Protein AF-A0A183FIU8-F1 (afdb_monomer_lite)

Sequence (134 aa):
MDELMSNLNELHEPTKAEFKKWWSRVFEAVSVPPGQLANCLADLIADFKESYDKASPTIKSDVRTVWPEAYNLLESAFATNFAAAARKFADGGLSMDIHLLSADAPYPPPAPKVKIASRARHYEFNGELGTNFD

Radius of gyration: 17.93 Å; chains: 1; bounding box: 37×36×53 Å

Secondary structure (DSSP, 8-state):
-HHHHHHHHTS-HHHHHHHHHHHHHHHHHHTS-HHHHHHHHHHHHHHHHHHHHHS-HHHHHHHHHH-HHHHHHHTSHHHHHHHHHHHHHHHHGGG--GGG------SSPPPPSS--------------------

Structure (mmCIF, N/CA/C/O backbone):
data_AF-A0A183FIU8-F1
#
_entry.id   AF-A0A183FIU8-F1
#
loop_
_atom_site.group_PDB
_atom_site.id
_atom_site.type_symbol
_atom_site.label_atom_id
_atom_site.label_alt_id
_atom_site.label_comp_id
_atom_site.label_asym_id
_atom_site.label_entity_id
_atom_site.label_seq_id
_atom_site.pdbx_PDB_ins_code
_atom_site.Cartn_x
_atom_site.Cartn_y
_atom_site.Cartn_z
_atom_site.occupancy
_atom_site.B_iso_or_equiv
_atom_site.auth_seq_id
_atom_site.auth_comp_id
_atom_site.auth_asym_id
_atom_site.auth_atom_id
_atom_site.pdbx_PDB_model_num
ATOM 1 N N . MET A 1 1 ? -8.901 17.950 -3.769 1.00 49.41 1 MET A N 1
ATOM 2 C CA . MET A 1 1 ? -7.967 18.246 -2.659 1.00 49.41 1 MET A CA 1
ATOM 3 C C . MET A 1 1 ? -8.706 18.312 -1.329 1.00 49.41 1 MET A C 1
ATOM 5 O O . MET A 1 1 ? -8.241 17.687 -0.388 1.00 49.41 1 MET A O 1
ATOM 9 N N . ASP A 1 2 ? -9.878 18.948 -1.266 1.00 58.00 2 ASP A N 1
ATOM 10 C CA . ASP A 1 2 ? -10.629 19.124 -0.009 1.00 58.00 2 ASP A CA 1
ATOM 11 C C . ASP A 1 2 ? -11.094 17.817 0.655 1.00 58.00 2 ASP A C 1
ATOM 13 O O . ASP A 1 2 ? -10.895 17.644 1.853 1.00 58.00 2 ASP A O 1
ATOM 17 N N . GLU A 1 3 ? -11.614 16.846 -0.105 1.00 63.38 3 GLU A N 1
ATOM 18 C CA . GLU A 1 3 ? -12.066 15.560 0.463 1.00 63.38 3 GLU A CA 1
ATOM 19 C C . GLU A 1 3 ? -10.888 14.706 0.982 1.00 63.38 3 GLU A C 1
ATOM 21 O O . GLU A 1 3 ? -10.990 14.038 2.008 1.00 63.38 3 GLU A O 1
ATOM 26 N N . LEU A 1 4 ? -9.719 14.791 0.332 1.00 63.38 4 LEU A N 1
ATOM 27 C CA . LEU A 1 4 ? -8.489 14.127 0.781 1.00 63.38 4 LEU A CA 1
ATOM 28 C C . LEU A 1 4 ? -7.977 14.738 2.095 1.00 63.38 4 LEU A C 1
ATOM 30 O O . LEU A 1 4 ? -7.613 14.012 3.015 1.00 63.38 4 LEU A O 1
ATOM 34 N N . MET A 1 5 ? -7.970 16.070 2.188 1.00 63.06 5 MET A N 1
ATOM 35 C CA . MET A 1 5 ? -7.520 16.789 3.382 1.00 63.06 5 MET A CA 1
ATOM 36 C C . MET A 1 5 ? -8.498 16.625 4.553 1.00 63.06 5 MET A C 1
ATOM 38 O O . MET A 1 5 ? -8.053 16.521 5.694 1.00 63.06 5 MET A O 1
ATOM 42 N N . SER A 1 6 ? -9.805 16.535 4.282 1.00 69.69 6 SER A N 1
ATOM 43 C CA . SER A 1 6 ? -10.825 16.211 5.290 1.00 69.69 6 SER A CA 1
ATOM 44 C C . SER A 1 6 ? -10.587 14.824 5.885 1.00 69.69 6 SER A C 1
ATOM 46 O O . SER A 1 6 ? -10.442 14.691 7.097 1.00 69.69 6 SER A O 1
ATOM 48 N N . ASN A 1 7 ? -10.427 13.814 5.027 1.00 72.69 7 ASN A N 1
ATOM 49 C CA . ASN A 1 7 ? -10.170 12.434 5.438 1.00 72.69 7 ASN A CA 1
ATOM 50 C C . ASN A 1 7 ? -8.869 12.288 6.243 1.00 72.69 7 ASN A C 1
ATOM 52 O O . ASN A 1 7 ? -8.818 11.550 7.221 1.00 72.69 7 ASN A O 1
ATOM 56 N N . LEU A 1 8 ? -7.811 13.019 5.873 1.00 74.12 8 LEU A N 1
ATOM 57 C CA . LEU A 1 8 ? -6.544 13.002 6.611 1.00 74.12 8 LEU A CA 1
ATOM 58 C C . LEU A 1 8 ? -6.683 13.546 8.039 1.00 74.12 8 LEU A C 1
ATOM 60 O O . LEU A 1 8 ? -5.966 13.083 8.926 1.00 74.12 8 LEU A O 1
ATOM 64 N N . ASN A 1 9 ? -7.582 14.504 8.279 1.00 79.06 9 ASN A N 1
ATOM 65 C CA . ASN A 1 9 ? -7.802 1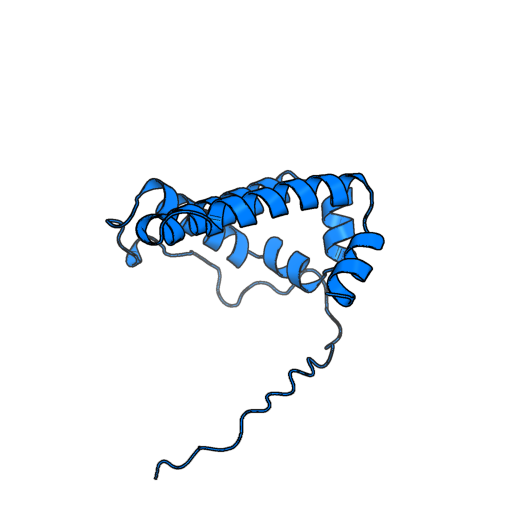5.079 9.608 1.00 79.06 9 ASN A CA 1
ATOM 66 C C . ASN A 1 9 ? -8.512 14.116 10.570 1.00 79.06 9 ASN A C 1
ATOM 68 O O . ASN A 1 9 ? -8.328 14.246 11.779 1.00 79.06 9 ASN A O 1
ATOM 72 N N . GLU A 1 10 ? -9.257 13.144 10.042 1.00 79.12 10 GLU A N 1
ATOM 73 C CA . GLU A 1 10 ? -9.977 12.118 10.811 1.00 79.12 10 GLU A CA 1
ATOM 74 C C . GLU A 1 10 ? -9.069 10.978 11.301 1.00 79.12 10 GLU A C 1
ATOM 76 O O . GLU A 1 10 ? -9.469 10.177 12.145 1.00 79.12 10 GLU A O 1
ATOM 81 N N . LEU A 1 11 ? -7.833 10.905 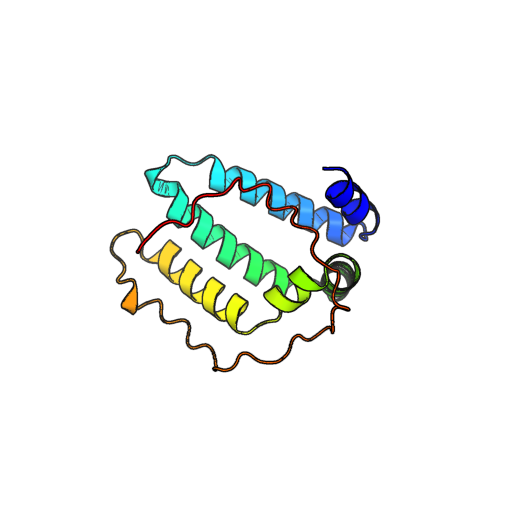10.801 1.00 83.19 11 LEU A N 1
ATOM 82 C CA . LEU A 1 11 ? -6.874 9.869 11.175 1.00 83.19 11 LEU A CA 1
ATOM 83 C C . LEU A 1 11 ? -6.198 10.155 12.517 1.00 83.19 11 LEU A C 1
ATOM 85 O O . LEU A 1 11 ? -5.909 11.304 12.867 1.00 83.19 11 LEU A O 1
ATOM 89 N N . HIS A 1 12 ? -5.803 9.090 13.211 1.00 85.56 12 HIS A N 1
ATOM 90 C CA . HIS A 1 12 ? -4.915 9.218 14.359 1.00 85.56 12 HIS A CA 1
ATOM 91 C C . HIS A 1 12 ? -3.504 9.643 13.915 1.00 85.56 12 HIS A C 1
ATOM 93 O O . HIS A 1 12 ? -3.033 9.297 12.827 1.00 85.56 12 HIS A O 1
ATOM 99 N N . GLU A 1 13 ? -2.786 10.364 14.783 1.00 85.31 13 GLU A N 1
ATOM 100 C CA . GLU A 1 13 ? -1.424 10.849 14.500 1.00 85.31 13 GLU A CA 1
ATOM 101 C C . GLU A 1 13 ? -0.434 9.761 14.035 1.00 85.31 13 GLU A C 1
ATOM 103 O O . GLU A 1 13 ? 0.305 10.011 13.080 1.00 85.31 13 GLU A O 1
ATOM 108 N N . PRO A 1 14 ? -0.426 8.535 14.601 1.00 82.38 14 PRO A N 1
ATOM 109 C CA . PRO A 1 14 ? 0.420 7.455 14.092 1.00 82.38 14 PRO A CA 1
ATOM 110 C C . PRO A 1 14 ? 0.126 7.101 12.628 1.00 82.38 14 PRO A C 1
ATOM 112 O O . PRO A 1 14 ? 1.046 6.874 11.845 1.00 82.38 14 PRO A O 1
ATOM 115 N N . THR A 1 15 ? -1.149 7.111 12.236 1.00 84.31 15 THR A N 1
ATOM 116 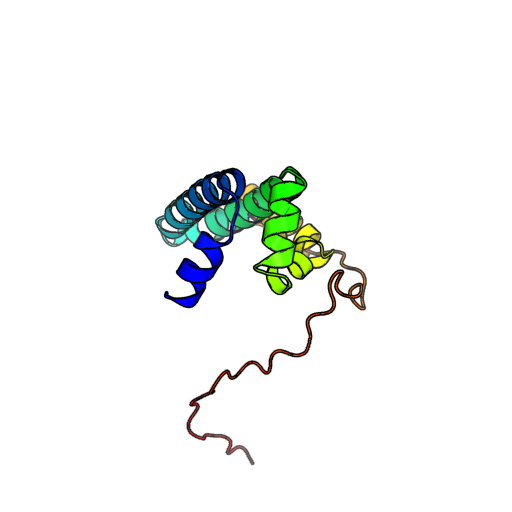C CA . THR A 1 15 ? -1.584 6.824 10.865 1.00 84.31 15 THR A CA 1
ATOM 117 C C . THR A 1 15 ? -1.173 7.950 9.920 1.00 84.31 15 THR A C 1
ATOM 119 O O . THR A 1 15 ? -0.647 7.679 8.842 1.00 84.31 15 THR A O 1
ATOM 122 N N . LYS A 1 16 ? -1.301 9.216 10.344 1.00 85.12 16 LYS A N 1
ATOM 123 C CA . LYS A 1 16 ? -0.801 10.374 9.580 1.00 85.12 16 LYS A CA 1
ATOM 124 C C . LYS A 1 16 ? 0.710 10.309 9.356 1.00 85.12 16 LYS A C 1
ATOM 126 O O . LYS A 1 16 ? 1.182 10.660 8.275 1.00 85.12 16 LYS A O 1
ATOM 131 N N . ALA A 1 17 ? 1.475 9.882 10.362 1.00 85.00 17 ALA A N 1
ATOM 132 C CA . ALA A 1 17 ? 2.927 9.764 10.261 1.00 85.00 17 ALA A CA 1
ATOM 133 C C . ALA A 1 17 ? 3.349 8.718 9.216 1.00 85.00 17 ALA A C 1
ATOM 135 O O . ALA A 1 17 ? 4.220 9.004 8.394 1.00 85.00 17 ALA A O 1
ATOM 136 N N . GLU A 1 18 ? 2.705 7.547 9.195 1.00 84.06 18 GLU A N 1
ATOM 137 C CA . GLU A 1 18 ? 2.958 6.529 8.165 1.00 84.06 18 GLU A CA 1
ATOM 138 C C . GLU A 1 18 ? 2.509 6.996 6.775 1.00 84.06 18 GLU A C 1
ATOM 140 O O . GLU A 1 18 ? 3.259 6.864 5.809 1.00 84.06 18 GLU A O 1
ATOM 145 N N . PHE A 1 19 ? 1.355 7.664 6.673 1.00 83.25 19 PHE A N 1
ATOM 146 C CA . PHE A 1 19 ? 0.879 8.205 5.398 1.00 83.25 19 PHE A CA 1
ATOM 147 C C . PHE A 1 19 ? 1.848 9.221 4.786 1.00 83.25 19 PHE A C 1
ATOM 149 O O . PHE A 1 19 ? 2.083 9.204 3.580 1.00 83.25 19 PHE A O 1
ATOM 156 N N . LYS A 1 20 ? 2.465 10.081 5.607 1.00 84.00 20 LYS A N 1
ATOM 157 C CA . LYS A 1 20 ? 3.495 11.026 5.143 1.00 84.00 20 LYS A CA 1
ATOM 158 C C . LYS A 1 20 ? 4.716 10.307 4.565 1.00 84.00 20 LYS A C 1
ATOM 160 O O . LYS A 1 20 ? 5.231 10.735 3.535 1.00 84.00 20 LYS A O 1
ATOM 165 N N . LYS A 1 21 ? 5.161 9.211 5.191 1.00 84.62 21 LYS A N 1
ATOM 166 C CA . LYS A 1 21 ? 6.275 8.397 4.674 1.00 84.62 21 LYS A CA 1
ATOM 167 C C . LYS A 1 21 ? 5.909 7.761 3.336 1.00 84.62 21 LYS A C 1
ATOM 169 O O . LYS A 1 21 ? 6.691 7.838 2.392 1.00 84.62 21 LYS A O 1
ATOM 174 N N . TRP A 1 22 ? 4.713 7.180 3.236 1.00 83.12 22 TRP A N 1
ATOM 175 C CA . TRP A 1 22 ? 4.220 6.593 1.988 1.00 83.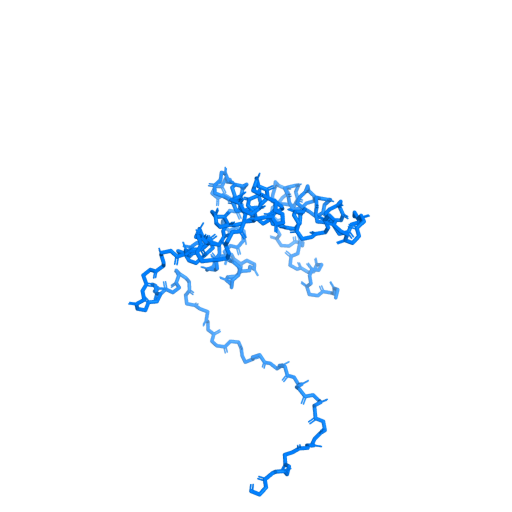12 22 TRP A CA 1
ATOM 176 C C . TRP A 1 22 ? 4.115 7.633 0.873 1.00 83.12 22 TRP A C 1
ATOM 178 O O . TRP A 1 22 ? 4.552 7.376 -0.243 1.00 83.12 22 TRP A O 1
ATOM 188 N N . TRP A 1 23 ? 3.619 8.830 1.183 1.00 84.00 23 TRP A N 1
ATOM 189 C CA . TRP A 1 23 ? 3.490 9.913 0.212 1.00 84.00 23 TRP A CA 1
ATOM 190 C C . TRP A 1 23 ? 4.845 10.413 -0.309 1.00 84.00 23 TRP A C 1
ATOM 192 O O . TRP A 1 23 ? 4.985 10.653 -1.506 1.00 84.00 23 TRP A O 1
ATOM 202 N N . SER A 1 24 ? 5.866 10.501 0.553 1.00 84.44 24 SER A N 1
ATOM 203 C CA . SER A 1 24 ? 7.240 10.809 0.118 1.00 84.44 24 SER A CA 1
ATOM 204 C C . SER A 1 24 ? 7.746 9.783 -0.896 1.00 84.44 24 SER A C 1
ATOM 206 O O . SER A 1 24 ? 8.246 10.150 -1.956 1.00 84.44 24 SER A O 1
ATOM 208 N N . ARG A 1 25 ? 7.531 8.492 -0.616 1.00 83.69 25 ARG A N 1
ATOM 209 C CA . ARG A 1 25 ? 7.958 7.397 -1.499 1.00 83.69 25 ARG A CA 1
ATOM 210 C C . ARG A 1 25 ? 7.238 7.406 -2.847 1.00 83.69 25 ARG A C 1
ATOM 212 O O . ARG A 1 25 ? 7.853 7.095 -3.862 1.00 83.69 25 ARG A O 1
ATOM 219 N N . VAL A 1 26 ? 5.965 7.810 -2.883 1.00 86.00 26 VAL A N 1
ATOM 220 C CA . VAL A 1 26 ? 5.233 8.021 -4.144 1.00 86.00 26 VAL A CA 1
ATOM 221 C C . VAL A 1 26 ? 5.921 9.094 -4.986 1.00 86.00 26 VAL A C 1
ATOM 223 O O . VAL A 1 26 ? 6.171 8.866 -6.167 1.00 86.00 26 VAL A O 1
ATOM 226 N N . PHE A 1 27 ? 6.264 10.241 -4.389 1.00 84.94 27 PHE A N 1
ATOM 227 C CA . PHE A 1 27 ? 6.955 11.316 -5.103 1.00 84.94 27 PHE A CA 1
ATOM 228 C C . PHE A 1 27 ? 8.328 10.897 -5.618 1.00 84.94 27 PHE A C 1
ATOM 230 O O . PHE A 1 27 ? 8.670 11.207 -6.758 1.00 84.94 27 PHE A O 1
ATOM 237 N N . GLU A 1 28 ? 9.095 10.173 -4.808 1.00 84.69 28 GLU A N 1
ATOM 238 C CA . GLU A 1 28 ? 10.390 9.623 -5.213 1.00 84.69 28 GLU A CA 1
ATOM 239 C C . GLU A 1 28 ? 10.236 8.703 -6.429 1.00 84.69 28 GLU A C 1
ATOM 241 O O . GLU A 1 28 ? 10.931 8.890 -7.426 1.00 84.69 28 GLU A O 1
ATOM 246 N N . ALA A 1 29 ? 9.265 7.784 -6.397 1.00 82.81 29 ALA A N 1
ATOM 247 C CA . ALA A 1 29 ? 9.032 6.831 -7.476 1.00 82.81 29 ALA A CA 1
ATOM 248 C C . ALA A 1 29 ? 8.583 7.487 -8.792 1.00 82.81 29 ALA A C 1
ATOM 250 O O . ALA A 1 29 ? 8.974 7.018 -9.856 1.00 82.81 29 ALA A O 1
ATOM 251 N N . VAL A 1 30 ? 7.788 8.565 -8.751 1.00 84.06 30 VAL A N 1
ATOM 252 C CA . VAL A 1 30 ? 7.332 9.260 -9.976 1.00 84.06 30 VAL A CA 1
ATOM 253 C C . VAL A 1 30 ? 8.342 10.268 -10.523 1.00 84.06 30 VAL A C 1
ATOM 255 O O . VAL A 1 30 ? 8.213 10.694 -11.667 1.00 84.06 30 VAL A O 1
ATOM 258 N N . SER A 1 31 ? 9.340 10.655 -9.724 1.00 85.88 31 SER A N 1
ATOM 259 C CA . SER A 1 31 ? 10.360 11.641 -10.113 1.00 85.88 31 SER A CA 1
ATOM 260 C C . SER A 1 31 ? 11.561 11.023 -10.838 1.00 85.88 31 SER A C 1
ATOM 262 O O . SER A 1 31 ? 12.460 11.747 -11.269 1.00 85.88 31 SER A O 1
ATOM 264 N N . VAL A 1 32 ? 11.610 9.695 -10.966 1.00 81.31 32 VAL A N 1
ATOM 265 C CA . VAL A 1 32 ? 12.693 8.989 -11.664 1.00 81.31 32 VAL A CA 1
ATOM 266 C C . VAL A 1 32 ? 12.607 9.178 -13.187 1.00 81.31 32 VAL A C 1
ATOM 268 O O . VAL A 1 32 ? 11.546 9.508 -13.723 1.00 81.31 32 VAL A O 1
ATOM 271 N N . PRO A 1 33 ? 13.701 8.934 -13.933 1.00 84.69 33 PRO A N 1
ATOM 272 C CA . PRO A 1 33 ? 13.664 8.971 -15.391 1.00 84.69 33 PRO A CA 1
ATOM 273 C C . PRO A 1 33 ? 12.616 8.002 -15.975 1.00 84.69 33 PRO A C 1
ATOM 275 O O . PRO A 1 33 ? 12.440 6.906 -15.437 1.00 84.69 33 PRO A O 1
ATOM 278 N N . PRO A 1 34 ? 11.989 8.316 -17.128 1.00 80.38 34 PRO A N 1
ATOM 279 C CA . PRO A 1 34 ? 10.906 7.505 -17.698 1.00 80.38 34 PRO A CA 1
ATOM 280 C C . PRO A 1 34 ? 11.236 6.016 -17.880 1.00 80.38 34 PRO A C 1
ATOM 282 O O . PRO A 1 34 ? 10.374 5.166 -17.680 1.00 80.38 34 PRO A O 1
ATOM 285 N N . GLY A 1 35 ? 12.490 5.684 -18.207 1.00 74.88 35 GLY A N 1
ATOM 286 C CA . GLY A 1 35 ? 12.936 4.294 -18.370 1.00 74.88 35 GLY A CA 1
ATOM 287 C C . GLY A 1 35 ? 13.004 3.482 -17.070 1.00 74.88 35 GLY A C 1
ATOM 288 O O . GLY A 1 35 ? 13.086 2.261 -17.128 1.00 74.88 35 GLY A O 1
ATOM 289 N N . GLN A 1 36 ? 12.969 4.139 -15.908 1.00 77.56 36 GLN A N 1
ATOM 290 C CA . GLN A 1 36 ? 12.993 3.507 -14.582 1.00 77.56 36 GLN A CA 1
ATOM 291 C C . GLN A 1 36 ? 11.632 3.574 -13.878 1.00 77.56 36 GLN A C 1
ATOM 293 O O . GLN A 1 36 ? 11.400 2.836 -12.923 1.00 77.56 36 GLN A O 1
ATOM 298 N N . LEU A 1 37 ? 10.717 4.413 -14.377 1.00 80.88 37 LEU A N 1
ATOM 299 C CA . LEU A 1 37 ? 9.423 4.692 -13.757 1.00 80.88 37 LEU A CA 1
ATOM 300 C C . LEU A 1 37 ? 8.615 3.421 -13.481 1.00 80.88 37 LEU A C 1
ATOM 302 O O . LEU A 1 37 ? 8.107 3.246 -12.380 1.00 80.88 37 LEU A O 1
ATOM 306 N N . ALA A 1 38 ? 8.530 2.508 -14.452 1.00 78.56 38 ALA A N 1
ATOM 307 C CA . ALA A 1 38 ? 7.762 1.274 -14.294 1.00 78.56 38 ALA A CA 1
ATOM 308 C C . ALA A 1 38 ? 8.297 0.389 -13.153 1.00 78.56 38 ALA A C 1
ATOM 310 O O . ALA A 1 38 ? 7.512 -0.098 -12.342 1.00 78.56 38 ALA A O 1
ATOM 311 N N . ASN A 1 39 ? 9.621 0.225 -13.052 1.00 81.38 39 ASN A N 1
ATOM 312 C CA . ASN A 1 39 ? 10.239 -0.577 -11.993 1.00 81.38 39 ASN A CA 1
ATOM 313 C C . ASN A 1 39 ? 10.071 0.091 -10.625 1.00 81.38 39 ASN A C 1
ATOM 315 O O . ASN A 1 39 ? 9.703 -0.579 -9.667 1.00 81.38 39 ASN A O 1
ATOM 319 N N . CYS A 1 40 ? 10.271 1.410 -10.538 1.00 82.56 40 CYS A N 1
ATOM 320 C CA . CYS A 1 40 ? 10.095 2.150 -9.287 1.00 82.56 40 CYS A CA 1
ATOM 321 C C . CYS A 1 40 ? 8.639 2.146 -8.804 1.00 82.56 40 CYS A C 1
ATOM 323 O O . CYS A 1 40 ? 8.393 2.039 -7.606 1.00 82.56 40 CYS A O 1
ATOM 325 N N . LEU A 1 41 ? 7.663 2.216 -9.716 1.00 84.19 41 LEU A N 1
ATOM 326 C CA . LEU A 1 41 ? 6.248 2.086 -9.366 1.00 84.19 41 LEU A CA 1
ATOM 327 C C . LEU A 1 41 ? 5.895 0.667 -8.910 1.00 84.19 41 LEU A C 1
ATOM 329 O O . LEU A 1 41 ? 5.134 0.510 -7.957 1.00 84.19 41 LEU A O 1
ATOM 333 N N . ALA A 1 42 ? 6.440 -0.363 -9.559 1.00 83.88 42 ALA A N 1
ATOM 334 C CA . ALA A 1 42 ? 6.225 -1.745 -9.145 1.00 83.88 42 ALA A CA 1
ATOM 335 C C . ALA A 1 42 ? 6.817 -2.016 -7.751 1.00 83.88 42 ALA A C 1
ATOM 337 O O . ALA A 1 42 ? 6.146 -2.589 -6.891 1.00 83.88 42 ALA A O 1
ATOM 338 N N . ASP A 1 43 ? 8.029 -1.524 -7.497 1.00 85.94 43 ASP A N 1
ATOM 339 C CA . ASP A 1 43 ? 8.678 -1.628 -6.191 1.00 85.94 43 ASP A CA 1
ATOM 340 C C . ASP A 1 43 ? 7.875 -0.897 -5.105 1.00 85.94 43 ASP A C 1
ATOM 342 O O . ASP A 1 43 ? 7.578 -1.456 -4.049 1.00 85.94 43 ASP A O 1
ATOM 346 N N . LEU A 1 44 ? 7.395 0.313 -5.416 1.00 88.56 44 LEU A N 1
ATOM 347 C CA . LEU A 1 44 ? 6.519 1.089 -4.540 1.00 88.56 44 LEU A CA 1
ATOM 348 C C . LEU A 1 44 ? 5.229 0.335 -4.181 1.00 88.56 44 LEU A C 1
ATOM 350 O O . LEU A 1 44 ? 4.819 0.351 -3.021 1.00 88.56 44 LEU A O 1
ATOM 354 N N . ILE A 1 45 ? 4.575 -0.311 -5.151 1.00 87.25 45 ILE A N 1
ATOM 355 C CA . ILE A 1 45 ? 3.343 -1.084 -4.923 1.00 87.25 45 ILE A CA 1
ATOM 356 C C . ILE A 1 45 ? 3.605 -2.248 -3.961 1.00 87.25 45 ILE A C 1
ATOM 358 O O . ILE A 1 45 ? 2.815 -2.476 -3.039 1.00 87.25 45 ILE A O 1
ATOM 362 N N . ALA A 1 46 ? 4.708 -2.973 -4.160 1.00 87.38 46 ALA A N 1
ATOM 363 C CA . ALA A 1 46 ? 5.094 -4.079 -3.292 1.00 87.38 46 ALA A CA 1
ATOM 364 C C . ALA A 1 46 ? 5.395 -3.596 -1.864 1.00 87.38 46 ALA A C 1
ATOM 366 O O . ALA A 1 46 ? 4.839 -4.124 -0.897 1.00 87.38 46 ALA A O 1
ATOM 367 N N . ASP A 1 47 ? 6.195 -2.536 -1.741 1.00 89.06 47 ASP A N 1
ATOM 368 C CA . ASP A 1 47 ? 6.547 -1.903 -0.470 1.00 89.06 47 ASP A CA 1
ATOM 369 C C . ASP A 1 47 ? 5.320 -1.370 0.278 1.00 89.06 47 ASP A C 1
ATOM 371 O O . ASP A 1 47 ? 5.221 -1.501 1.501 1.00 89.06 47 ASP A O 1
ATOM 375 N N . PHE A 1 48 ? 4.367 -0.776 -0.442 1.00 89.31 48 PHE A N 1
ATOM 376 C CA . PHE A 1 48 ? 3.141 -0.251 0.148 1.00 89.31 48 PHE A CA 1
ATOM 377 C C . PHE A 1 48 ? 2.300 -1.368 0.764 1.00 89.31 48 PHE A C 1
ATOM 379 O O . PHE A 1 48 ? 1.863 -1.257 1.912 1.00 89.31 48 PHE A O 1
ATOM 386 N N . LYS A 1 49 ? 2.107 -2.473 0.033 1.00 90.88 49 LYS A N 1
ATOM 387 C CA . LYS A 1 49 ? 1.360 -3.628 0.542 1.00 90.88 49 LYS A CA 1
ATOM 388 C C . LYS A 1 49 ? 2.048 -4.255 1.750 1.00 90.88 49 LYS A C 1
ATOM 390 O O . LYS A 1 49 ? 1.386 -4.534 2.746 1.00 90.88 49 LYS A O 1
ATOM 395 N N . GLU A 1 50 ? 3.364 -4.432 1.691 1.00 91.38 50 GLU A N 1
ATOM 396 C CA . GLU A 1 50 ? 4.146 -4.978 2.800 1.00 91.38 50 GLU A CA 1
ATOM 397 C C . GLU A 1 50 ? 4.073 -4.082 4.046 1.00 91.38 50 GLU A C 1
ATOM 399 O O . GLU A 1 50 ? 3.897 -4.567 5.168 1.00 91.38 50 GLU A O 1
ATOM 404 N N . SER A 1 51 ? 4.163 -2.764 3.856 1.00 90.00 51 SER A N 1
ATOM 405 C CA . SER A 1 51 ? 4.038 -1.792 4.939 1.00 90.00 51 SER A CA 1
ATOM 406 C C . SER A 1 51 ? 2.638 -1.808 5.552 1.00 90.00 51 SER A C 1
ATOM 408 O O . SER A 1 51 ? 2.516 -1.820 6.777 1.00 90.00 51 SER A O 1
ATOM 410 N N . TYR A 1 52 ? 1.590 -1.891 4.727 1.00 91.00 52 TYR A N 1
ATOM 411 C CA . TYR A 1 52 ? 0.218 -2.057 5.200 1.00 91.00 52 TYR A CA 1
ATOM 412 C C . TYR A 1 52 ? 0.035 -3.359 5.990 1.00 91.00 52 TYR A C 1
ATOM 414 O O . TYR A 1 52 ? -0.578 -3.355 7.058 1.00 91.00 52 TYR A O 1
ATOM 422 N N . ASP A 1 53 ? 0.593 -4.475 5.520 1.00 92.31 53 ASP A N 1
ATOM 423 C CA . ASP A 1 53 ? 0.449 -5.770 6.189 1.00 92.31 53 ASP A CA 1
ATOM 424 C C . ASP A 1 53 ? 1.061 -5.772 7.590 1.00 92.31 53 ASP A C 1
ATOM 426 O O . ASP A 1 53 ? 0.443 -6.313 8.514 1.00 92.31 53 ASP A O 1
ATOM 430 N N . LYS A 1 54 ? 2.207 -5.097 7.751 1.00 92.06 54 LYS A N 1
ATOM 431 C CA . LYS A 1 54 ? 2.917 -4.899 9.026 1.00 92.06 54 LYS A CA 1
ATOM 432 C C . LYS A 1 54 ? 2.351 -3.759 9.882 1.00 92.06 54 LYS A C 1
ATOM 434 O O . LYS A 1 54 ? 2.780 -3.599 11.025 1.00 92.06 54 LYS A O 1
ATOM 439 N N . ALA A 1 55 ? 1.424 -2.959 9.354 1.00 90.00 55 ALA A N 1
ATOM 440 C CA . ALA A 1 55 ? 0.864 -1.822 10.071 1.00 90.00 55 ALA A CA 1
ATOM 441 C C . ALA A 1 55 ? 0.070 -2.265 11.309 1.00 90.00 55 ALA A C 1
ATOM 443 O O . ALA A 1 55 ? -0.513 -3.353 11.360 1.00 90.00 55 ALA A O 1
ATOM 444 N N . SER A 1 56 ? 0.022 -1.389 12.314 1.00 91.50 56 SER A N 1
ATOM 445 C CA . SER A 1 56 ? -0.699 -1.663 13.555 1.00 91.50 56 SER A CA 1
ATOM 446 C C . SER A 1 56 ? -2.213 -1.806 13.317 1.00 91.50 56 SER A C 1
ATOM 448 O O . SER A 1 56 ? -2.756 -1.237 12.362 1.00 91.50 56 SER A O 1
ATOM 450 N N . PRO A 1 57 ? -2.941 -2.505 14.210 1.00 90.44 57 PRO A N 1
ATOM 451 C CA . PRO A 1 57 ? -4.399 -2.587 14.135 1.00 90.44 57 PRO A CA 1
ATOM 452 C C . PRO A 1 57 ? -5.086 -1.215 14.111 1.00 90.44 57 PRO A C 1
ATOM 454 O O . PRO A 1 57 ? -6.100 -1.062 13.437 1.00 90.44 57 PRO A O 1
ATOM 457 N N . THR A 1 58 ? -4.516 -0.212 14.789 1.00 89.06 58 THR A N 1
ATOM 458 C CA . THR A 1 58 ? -5.003 1.176 14.771 1.00 89.06 58 THR A CA 1
ATOM 459 C C . THR A 1 58 ? -4.978 1.758 13.362 1.00 89.06 58 THR A C 1
ATOM 461 O O . THR A 1 58 ? -5.994 2.260 12.898 1.00 89.06 58 THR A O 1
ATOM 464 N N . ILE A 1 59 ? -3.863 1.609 12.639 1.00 88.62 59 ILE A N 1
ATOM 465 C CA . ILE A 1 59 ? -3.736 2.099 11.260 1.00 88.62 59 ILE A CA 1
ATOM 466 C C . ILE A 1 59 ? -4.732 1.378 10.348 1.00 88.62 59 ILE A C 1
ATOM 468 O O . ILE A 1 59 ? -5.430 2.013 9.562 1.00 88.62 59 ILE A O 1
ATOM 472 N N . LYS A 1 60 ? -4.858 0.050 10.476 1.00 91.25 60 LYS A N 1
ATOM 473 C CA . LYS A 1 60 ? -5.832 -0.717 9.683 1.00 91.25 60 LYS A CA 1
ATOM 474 C C . LYS A 1 60 ? -7.275 -0.306 9.988 1.00 91.25 60 LYS A C 1
ATOM 476 O O . LYS A 1 60 ? -8.090 -0.261 9.071 1.00 91.25 60 LYS A O 1
ATOM 481 N N . SER A 1 61 ? -7.585 0.011 11.246 1.00 89.12 61 SER A N 1
ATOM 482 C CA . SER A 1 61 ? -8.898 0.511 11.671 1.00 89.12 61 SER A CA 1
ATOM 483 C C . SER A 1 61 ? -9.200 1.898 11.105 1.00 89.12 61 SER A C 1
ATOM 485 O O . SER A 1 61 ? -10.310 2.132 10.627 1.00 89.12 61 SER A O 1
ATOM 487 N N . ASP A 1 62 ? -8.216 2.796 11.109 1.00 87.62 62 ASP A N 1
ATOM 488 C CA . ASP A 1 62 ? -8.344 4.128 10.518 1.00 87.62 62 ASP A CA 1
ATOM 489 C C . ASP A 1 62 ? -8.601 4.028 9.013 1.00 87.62 62 ASP A C 1
ATOM 491 O O . ASP A 1 62 ? -9.580 4.578 8.513 1.00 87.62 62 ASP A O 1
ATOM 495 N N . VAL A 1 63 ? -7.796 3.230 8.300 1.00 86.56 63 VAL A N 1
ATOM 496 C CA . VAL A 1 63 ? -7.985 2.983 6.862 1.00 86.56 63 VAL A CA 1
ATOM 497 C C . VAL A 1 63 ? -9.357 2.365 6.592 1.00 86.56 63 VAL A C 1
ATOM 499 O O . VAL A 1 63 ? -10.033 2.774 5.657 1.00 86.56 63 VAL A O 1
ATOM 502 N N . ARG A 1 64 ? -9.813 1.423 7.425 1.00 88.50 64 ARG A N 1
ATOM 503 C CA . ARG A 1 64 ? -11.147 0.817 7.305 1.00 88.50 64 ARG A CA 1
ATOM 504 C C . ARG A 1 64 ? -12.280 1.830 7.444 1.00 88.50 64 ARG A C 1
ATOM 506 O O . ARG A 1 64 ? -13.296 1.683 6.770 1.00 88.50 64 ARG A O 1
ATOM 513 N N . THR A 1 65 ? -12.128 2.784 8.354 1.00 85.25 65 THR A N 1
ATOM 514 C CA . THR A 1 65 ? -13.184 3.735 8.716 1.00 85.25 65 THR A CA 1
ATOM 515 C C . THR A 1 65 ? -13.260 4.873 7.709 1.00 85.25 65 THR A C 1
ATOM 517 O O . THR A 1 65 ? -14.340 5.178 7.214 1.00 85.25 65 THR A O 1
ATOM 520 N N . VAL A 1 66 ? -12.108 5.452 7.372 1.00 86.38 66 VAL A N 1
ATOM 521 C CA . VAL A 1 66 ? -12.012 6.627 6.500 1.00 86.38 66 VAL A CA 1
ATOM 522 C C . VAL A 1 66 ? -12.034 6.232 5.017 1.00 86.38 66 VAL A C 1
ATOM 524 O O . VAL A 1 66 ? -12.619 6.934 4.195 1.00 86.38 66 VAL A O 1
ATOM 527 N N . TRP A 1 67 ? -11.451 5.080 4.660 1.00 85.81 67 TRP A N 1
ATOM 528 C CA . TRP A 1 67 ? -11.339 4.600 3.274 1.00 85.81 67 TRP A CA 1
ATOM 529 C C . TRP A 1 67 ? -11.707 3.115 3.128 1.00 85.81 67 TRP A C 1
ATOM 531 O O . TRP A 1 67 ? -10.847 2.274 2.832 1.00 85.81 67 TRP A O 1
ATOM 541 N N . PRO A 1 68 ? -12.988 2.753 3.299 1.00 84.06 68 PRO A N 1
ATOM 542 C CA . PRO A 1 68 ? -13.421 1.358 3.264 1.00 84.06 68 PRO A CA 1
ATOM 543 C C . PRO A 1 68 ? -13.155 0.673 1.910 1.00 84.06 68 PRO A C 1
ATOM 545 O O . PRO A 1 68 ? -12.890 -0.531 1.878 1.00 84.06 68 PRO A O 1
ATOM 548 N N . GLU A 1 69 ? -13.165 1.409 0.793 1.00 82.12 69 GLU A N 1
ATOM 549 C CA . GLU A 1 69 ? -12.775 0.912 -0.533 1.00 82.12 69 GLU A CA 1
ATOM 550 C C . GLU A 1 69 ? -11.303 0.488 -0.559 1.00 82.12 69 GLU A C 1
ATOM 552 O O . GLU A 1 69 ? -10.984 -0.622 -0.990 1.00 82.12 69 GLU A O 1
ATOM 557 N N . ALA A 1 70 ? -10.413 1.355 -0.064 1.00 84.81 70 ALA A N 1
ATOM 558 C CA . ALA A 1 70 ? -8.980 1.085 -0.009 1.00 84.81 70 ALA A CA 1
ATOM 559 C C . ALA A 1 70 ? -8.683 -0.073 0.947 1.00 84.81 70 ALA A C 1
ATOM 561 O O . ALA A 1 70 ? -7.908 -0.964 0.610 1.00 84.81 70 ALA A O 1
ATOM 562 N N . TYR A 1 71 ? -9.356 -0.115 2.099 1.00 88.00 71 TYR A N 1
ATOM 563 C CA . TYR A 1 71 ? -9.267 -1.229 3.037 1.00 88.00 71 TYR A CA 1
ATOM 564 C C . TYR A 1 71 ? -9.652 -2.562 2.385 1.00 88.00 71 TYR A C 1
ATOM 566 O O . TYR A 1 71 ? -8.903 -3.532 2.463 1.00 88.00 71 TYR A O 1
ATOM 574 N N . ASN A 1 72 ? -10.795 -2.612 1.696 1.00 86.12 72 ASN A N 1
ATOM 575 C CA . ASN A 1 72 ? -11.246 -3.822 1.009 1.00 86.12 72 ASN A CA 1
ATOM 576 C C . ASN A 1 72 ? -10.270 -4.272 -0.079 1.00 86.12 72 ASN A C 1
ATOM 578 O O . ASN A 1 72 ? -10.034 -5.471 -0.220 1.00 86.12 72 ASN A O 1
ATOM 582 N N . LEU A 1 73 ? -9.708 -3.325 -0.833 1.00 84.88 73 LEU A N 1
ATOM 583 C CA . LEU A 1 73 ? -8.701 -3.622 -1.841 1.00 84.88 73 LEU A CA 1
ATOM 584 C C . LEU A 1 73 ? -7.437 -4.196 -1.193 1.00 84.88 73 LEU A C 1
ATOM 586 O O . LEU A 1 73 ? -6.996 -5.269 -1.594 1.00 84.88 73 LEU A O 1
ATOM 590 N N . LEU A 1 74 ? -6.887 -3.533 -0.174 1.00 88.19 74 LEU A N 1
ATOM 591 C CA . LEU A 1 74 ? -5.644 -3.937 0.493 1.00 88.19 74 LEU A CA 1
ATOM 592 C C . LEU A 1 74 ? -5.760 -5.278 1.223 1.00 88.19 74 LEU A C 1
ATOM 594 O O . LEU A 1 74 ? -4.790 -6.025 1.301 1.00 88.19 74 LEU A O 1
ATOM 598 N N . GLU A 1 75 ? -6.949 -5.618 1.706 1.00 89.81 75 GLU A N 1
ATOM 599 C CA . GLU A 1 75 ? -7.236 -6.896 2.359 1.00 89.81 75 GLU A CA 1
ATOM 600 C C . GLU A 1 75 ? -7.636 -8.016 1.377 1.00 89.81 75 GLU A C 1
ATOM 602 O O . GLU A 1 75 ? -7.928 -9.139 1.802 1.00 89.81 75 GLU A O 1
ATOM 607 N N . SER A 1 76 ? -7.685 -7.731 0.072 1.00 82.69 76 SER A N 1
ATOM 608 C CA . SER A 1 76 ? -8.069 -8.700 -0.958 1.00 82.69 76 SER A CA 1
ATOM 609 C C . SER A 1 76 ? -6.898 -9.573 -1.421 1.00 82.69 76 SER A C 1
ATOM 611 O O . SER A 1 76 ? -5.737 -9.161 -1.420 1.00 82.69 76 SER A O 1
ATOM 613 N N . ALA A 1 77 ? -7.220 -10.771 -1.923 1.00 80.19 77 ALA A N 1
ATOM 614 C CA . ALA A 1 77 ? -6.245 -11.636 -2.593 1.00 80.19 77 ALA A CA 1
ATOM 615 C C . ALA A 1 77 ? -5.637 -10.969 -3.841 1.00 80.19 77 ALA A C 1
ATOM 617 O O . ALA A 1 77 ? -4.476 -11.210 -4.160 1.00 80.19 77 ALA A O 1
ATOM 618 N N . PHE A 1 78 ? -6.394 -10.088 -4.508 1.00 82.31 78 PHE A N 1
ATOM 619 C CA . PHE A 1 78 ? -5.889 -9.309 -5.634 1.00 82.31 78 PHE A CA 1
ATOM 620 C C . PHE A 1 78 ? -4.700 -8.439 -5.220 1.00 82.31 78 PHE A C 1
ATOM 622 O O . PHE A 1 78 ? -3.657 -8.531 -5.853 1.00 82.31 78 PHE A O 1
ATOM 629 N N . ALA A 1 79 ? -4.811 -7.649 -4.146 1.00 84.62 79 ALA A N 1
ATOM 630 C CA . ALA A 1 79 ? -3.710 -6.783 -3.716 1.00 84.62 79 ALA A CA 1
ATOM 631 C C . ALA A 1 79 ? -2.472 -7.582 -3.288 1.00 84.62 79 ALA A C 1
ATOM 633 O O . ALA A 1 79 ? -1.353 -7.179 -3.593 1.00 84.62 79 ALA A O 1
ATOM 634 N N . THR A 1 80 ? -2.661 -8.728 -2.631 1.00 84.69 80 THR A N 1
ATOM 635 C CA . THR A 1 80 ? -1.560 -9.640 -2.284 1.00 84.69 80 THR A CA 1
ATOM 636 C C . THR A 1 80 ? -0.843 -10.155 -3.530 1.00 84.69 80 THR A C 1
ATOM 638 O O . THR A 1 80 ? 0.379 -10.059 -3.628 1.00 84.69 80 THR A O 1
ATOM 641 N N . ASN A 1 81 ? -1.591 -10.655 -4.513 1.00 81.50 81 ASN A N 1
ATOM 642 C CA . ASN A 1 81 ? -0.996 -11.210 -5.723 1.00 81.50 81 ASN A CA 1
ATOM 643 C C . ASN A 1 81 ? -0.391 -10.130 -6.620 1.00 81.50 81 ASN A C 1
ATOM 645 O O . ASN A 1 81 ? 0.667 -10.339 -7.209 1.00 81.50 81 ASN A O 1
ATOM 649 N N . PHE A 1 82 ? -1.032 -8.965 -6.692 1.00 82.75 82 PHE A N 1
ATOM 650 C CA . PHE A 1 82 ? -0.528 -7.818 -7.430 1.00 82.75 82 PHE A CA 1
ATOM 651 C C . PHE A 1 82 ? 0.785 -7.309 -6.831 1.00 82.75 82 PHE A C 1
ATOM 653 O O . PHE A 1 82 ? 1.733 -7.088 -7.574 1.00 82.75 82 PHE A O 1
ATOM 660 N N . ALA A 1 83 ? 0.896 -7.217 -5.502 1.00 87.38 83 ALA A N 1
ATOM 661 C CA . ALA A 1 83 ? 2.150 -6.863 -4.837 1.00 87.38 83 A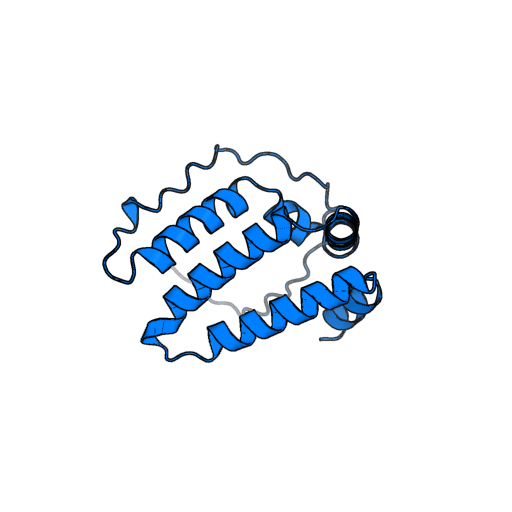LA A CA 1
ATOM 662 C C . ALA A 1 83 ? 3.257 -7.904 -5.070 1.00 87.38 83 ALA A C 1
ATOM 664 O O . ALA A 1 83 ? 4.403 -7.537 -5.323 1.00 87.38 83 ALA A O 1
ATOM 665 N N . ALA A 1 84 ? 2.926 -9.199 -5.047 1.00 84.50 84 ALA A N 1
ATOM 666 C CA . ALA A 1 84 ? 3.887 -10.260 -5.348 1.00 84.50 84 ALA A CA 1
ATOM 667 C C . ALA A 1 84 ? 4.383 -10.196 -6.805 1.00 84.50 84 ALA A C 1
ATOM 669 O O . ALA A 1 84 ? 5.577 -10.339 -7.062 1.00 84.50 84 ALA A O 1
ATOM 670 N N . ALA A 1 85 ? 3.480 -9.948 -7.757 1.00 80.25 85 ALA A N 1
ATOM 671 C CA . ALA A 1 85 ? 3.821 -9.727 -9.159 1.00 80.25 85 ALA A CA 1
ATOM 672 C C . ALA A 1 85 ? 4.675 -8.460 -9.341 1.00 80.25 85 ALA A C 1
ATOM 674 O O . ALA A 1 85 ? 5.675 -8.488 -10.054 1.00 80.25 85 ALA A O 1
ATOM 675 N N . ALA A 1 86 ? 4.326 -7.376 -8.648 1.00 84.50 86 ALA A N 1
ATOM 676 C CA . ALA A 1 86 ? 5.058 -6.118 -8.692 1.00 84.50 86 ALA A CA 1
ATOM 677 C C . ALA A 1 86 ? 6.488 -6.265 -8.146 1.00 84.50 86 ALA A C 1
ATOM 679 O O . ALA A 1 86 ? 7.424 -5.790 -8.785 1.00 84.50 86 ALA A O 1
ATOM 680 N N . ARG A 1 87 ? 6.688 -7.009 -7.045 1.00 86.00 87 ARG A N 1
ATOM 681 C CA . ARG A 1 87 ? 8.036 -7.304 -6.529 1.00 86.00 87 ARG A CA 1
ATOM 682 C C . ARG A 1 87 ? 8.863 -8.093 -7.538 1.00 86.00 87 ARG A C 1
ATOM 684 O O . ARG A 1 87 ? 9.981 -7.699 -7.841 1.00 86.00 87 ARG A O 1
ATOM 691 N N . LYS A 1 88 ? 8.291 -9.154 -8.124 1.00 80.69 88 LYS A N 1
ATOM 692 C CA . LYS A 1 88 ? 8.965 -9.913 -9.191 1.00 80.69 88 LYS A CA 1
ATOM 693 C C . LYS A 1 88 ? 9.382 -8.990 -10.337 1.00 80.69 88 LYS A C 1
ATOM 695 O O . LYS A 1 88 ? 10.491 -9.114 -10.836 1.00 80.69 88 LYS A O 1
ATOM 700 N N . PHE A 1 89 ? 8.512 -8.061 -10.741 1.00 80.25 89 PHE A N 1
ATOM 701 C CA . PHE A 1 89 ? 8.797 -7.117 -11.823 1.00 80.25 89 PHE A CA 1
ATOM 702 C C . PHE A 1 89 ? 9.916 -6.138 -11.476 1.00 80.25 89 PHE A C 1
ATOM 704 O O . PHE A 1 89 ? 10.809 -5.927 -12.294 1.00 80.25 89 PHE A O 1
ATOM 711 N N . ALA A 1 90 ? 9.908 -5.599 -10.258 1.00 82.31 90 ALA A N 1
ATOM 712 C CA . ALA A 1 90 ? 10.985 -4.753 -9.762 1.00 82.31 90 ALA A CA 1
ATOM 713 C C . ALA A 1 90 ? 12.338 -5.491 -9.751 1.00 82.31 90 ALA A C 1
ATOM 715 O O . ALA A 1 90 ? 13.332 -4.937 -10.220 1.00 82.31 90 ALA A O 1
ATOM 716 N N . ASP A 1 91 ? 12.356 -6.752 -9.303 1.00 78.81 91 ASP A N 1
ATOM 717 C CA . ASP A 1 91 ? 13.571 -7.572 -9.200 1.00 78.81 91 ASP A CA 1
ATOM 718 C C . ASP A 1 91 ? 14.077 -8.082 -10.566 1.00 78.81 91 ASP A C 1
ATOM 720 O O . ASP A 1 91 ? 15.283 -8.201 -10.786 1.00 78.81 91 ASP A O 1
ATOM 724 N N . GLY A 1 92 ? 13.165 -8.412 -11.487 1.00 70.00 92 GLY A N 1
ATOM 725 C CA . GLY A 1 92 ? 13.476 -9.016 -12.789 1.00 70.00 92 GLY A CA 1
ATOM 726 C C . GLY A 1 92 ? 13.729 -8.024 -13.930 1.00 70.00 92 GLY A C 1
ATOM 727 O O . GLY A 1 92 ? 14.315 -8.400 -14.948 1.00 70.00 92 GLY A O 1
ATOM 728 N N . GLY A 1 93 ? 13.308 -6.765 -13.781 1.00 63.06 93 GLY A N 1
ATOM 729 C CA . GLY A 1 93 ? 13.483 -5.712 -14.783 1.00 63.06 93 GLY A CA 1
ATOM 730 C C . GLY A 1 93 ? 12.742 -5.953 -16.113 1.00 63.06 93 GLY A C 1
ATOM 731 O O . GLY A 1 93 ? 11.861 -6.803 -16.230 1.00 63.06 93 GLY A O 1
ATOM 732 N N . LEU A 1 94 ? 13.114 -5.192 -17.154 1.00 56.41 94 LEU A N 1
ATOM 733 C CA . LEU A 1 94 ? 12.442 -5.157 -18.471 1.00 56.41 94 LEU A CA 1
ATOM 734 C C . LEU A 1 94 ? 12.482 -6.480 -19.266 1.00 56.41 94 LEU A C 1
ATOM 736 O O . LEU A 1 94 ? 11.824 -6.585 -20.297 1.00 56.41 94 LEU A O 1
ATOM 740 N N . SER A 1 95 ? 13.263 -7.473 -18.833 1.00 56.47 95 SER A N 1
ATOM 741 C CA . SER A 1 95 ? 13.409 -8.769 -19.512 1.00 56.47 95 SER A CA 1
ATOM 742 C C . SER A 1 95 ? 12.448 -9.847 -19.011 1.00 56.47 95 SER A C 1
ATOM 744 O O . SER A 1 95 ? 12.547 -10.997 -19.436 1.00 56.47 95 SER A O 1
ATOM 746 N N . MET A 1 96 ? 11.562 -9.517 -18.072 1.00 57.28 96 MET A N 1
ATOM 747 C CA . MET A 1 96 ? 10.717 -10.514 -17.435 1.00 57.28 96 MET A CA 1
ATOM 748 C C . MET A 1 96 ? 9.457 -10.805 -18.256 1.00 57.28 96 MET A C 1
ATOM 750 O O . MET A 1 96 ? 8.736 -9.895 -18.663 1.00 57.28 96 MET A O 1
ATOM 754 N N . ASP A 1 97 ? 9.186 -12.090 -18.487 1.00 52.28 97 ASP A N 1
ATOM 755 C CA . ASP A 1 97 ? 7.999 -12.534 -19.214 1.00 52.28 97 ASP A CA 1
ATOM 756 C C . ASP A 1 97 ? 6.728 -12.182 -18.424 1.00 52.28 97 ASP A C 1
ATOM 758 O O . ASP A 1 97 ? 6.544 -12.602 -17.279 1.00 52.28 97 ASP A O 1
ATOM 762 N N . ILE A 1 98 ? 5.826 -11.425 -19.049 1.00 52.03 98 ILE A N 1
ATOM 763 C CA . ILE A 1 98 ? 4.543 -11.019 -18.463 1.00 52.03 98 ILE A CA 1
ATOM 764 C C . ILE A 1 98 ? 3.680 -12.252 -18.132 1.00 52.03 98 ILE A C 1
ATOM 766 O O . ILE A 1 98 ? 2.837 -12.192 -17.241 1.00 52.03 98 ILE A O 1
ATOM 770 N N . HIS A 1 99 ? 3.900 -13.396 -18.784 1.00 52.28 99 HIS A N 1
ATOM 771 C CA . HIS A 1 99 ? 3.190 -14.646 -18.491 1.00 52.28 99 HIS A CA 1
ATOM 772 C C . HIS A 1 99 ? 3.666 -15.322 -17.191 1.00 52.28 99 HIS A C 1
ATOM 774 O O . HIS A 1 99 ? 2.921 -16.109 -16.610 1.00 52.28 99 HIS A O 1
ATOM 780 N N . LEU A 1 100 ? 4.853 -14.972 -16.674 1.00 51.50 100 LEU A N 1
ATOM 781 C CA . LEU A 1 100 ? 5.328 -15.381 -15.339 1.00 51.50 100 LEU A CA 1
ATOM 782 C C . LEU A 1 100 ? 4.723 -14.532 -14.205 1.00 51.50 100 LEU A C 1
ATOM 784 O O . LEU A 1 100 ? 4.852 -14.881 -13.027 1.00 51.50 100 LEU A O 1
ATOM 788 N N . LEU A 1 101 ? 4.048 -13.428 -14.544 1.00 51.78 101 LEU A N 1
ATOM 789 C CA . LEU A 1 101 ? 3.331 -12.557 -13.611 1.00 51.78 101 LEU A CA 1
ATOM 790 C C . LEU A 1 101 ? 1.896 -13.047 -13.346 1.00 51.78 101 LEU A C 1
ATOM 792 O O . LEU A 1 101 ? 1.017 -12.228 -13.070 1.00 51.78 101 LEU A O 1
ATOM 796 N N . SER A 1 102 ? 1.629 -14.360 -13.419 1.00 53.03 102 SER A N 1
ATOM 797 C CA . SER A 1 102 ? 0.312 -14.874 -13.038 1.00 53.03 102 SER A CA 1
ATOM 798 C C . SER A 1 102 ? 0.062 -14.569 -11.558 1.00 53.03 102 SER A C 1
ATOM 800 O O . SER A 1 102 ? 0.728 -15.052 -10.641 1.00 53.03 102 SER A O 1
ATOM 802 N N . ALA A 1 103 ? -0.901 -13.686 -11.325 1.00 52.31 103 ALA A N 1
ATOM 803 C CA . ALA A 1 103 ? -1.527 -13.520 -10.034 1.00 52.31 103 ALA A CA 1
ATOM 804 C C . ALA A 1 103 ? -2.505 -14.689 -9.886 1.00 52.31 103 ALA A C 1
ATOM 806 O O . ALA A 1 103 ? -3.629 -14.590 -10.375 1.00 52.31 103 ALA A O 1
ATOM 807 N N . ASP A 1 104 ? -2.085 -15.790 -9.256 1.00 55.09 104 ASP A N 1
ATOM 808 C CA . ASP A 1 104 ? -2.976 -16.903 -8.893 1.00 55.09 104 ASP A CA 1
ATOM 809 C C . ASP A 1 104 ? -4.022 -16.403 -7.884 1.00 55.09 104 ASP A C 1
ATOM 811 O O . ASP A 1 104 ? -3.888 -16.535 -6.667 1.00 55.09 104 ASP A O 1
ATOM 815 N N . ALA A 1 105 ? -5.048 -15.718 -8.386 1.00 54.50 105 ALA A N 1
ATOM 816 C CA . ALA A 1 105 ? -6.143 -15.168 -7.611 1.00 54.50 105 ALA A CA 1
ATOM 817 C C . ALA A 1 105 ? -7.362 -16.080 -7.780 1.00 54.50 105 ALA A C 1
ATOM 819 O O . ALA A 1 105 ? -7.775 -16.331 -8.914 1.00 54.50 105 ALA A O 1
ATOM 820 N N . PRO A 1 106 ? -7.966 -16.571 -6.685 1.00 56.66 106 PRO A N 1
ATOM 821 C CA . PRO A 1 106 ? -9.193 -17.348 -6.781 1.00 56.66 106 PRO A CA 1
ATOM 822 C C . PRO A 1 106 ? -10.296 -16.523 -7.463 1.00 56.66 106 PRO A C 1
ATOM 824 O O . PRO A 1 106 ? -10.511 -15.359 -7.116 1.00 56.66 106 PRO A O 1
ATOM 827 N N . TYR A 1 107 ? -10.986 -17.137 -8.431 1.00 46.25 107 TYR A N 1
ATOM 828 C CA . TYR A 1 107 ? -12.134 -16.556 -9.127 1.00 46.25 107 TYR A CA 1
ATOM 829 C C . TYR A 1 107 ? -13.412 -17.371 -8.840 1.00 46.25 107 TYR A C 1
ATOM 831 O O . TYR A 1 107 ? -13.377 -18.596 -8.976 1.00 46.25 107 TYR A O 1
ATOM 839 N N . PRO A 1 108 ? -14.544 -16.730 -8.485 1.00 57.91 108 PRO A N 1
ATOM 840 C CA . PRO A 1 108 ? -14.708 -15.287 -8.297 1.00 57.91 108 PRO A CA 1
ATOM 841 C C . PRO A 1 108 ? -13.958 -14.773 -7.053 1.00 57.91 108 PRO A C 1
ATOM 843 O O . PRO A 1 108 ? -13.743 -15.539 -6.110 1.00 57.91 108 PRO A O 1
ATOM 846 N N . PRO A 1 109 ? -13.548 -13.489 -7.035 1.00 62.19 109 PRO A N 1
ATOM 847 C CA . PRO A 1 109 ? -12.847 -12.920 -5.893 1.00 62.19 109 PRO A CA 1
ATOM 848 C C . PRO A 1 109 ? -13.705 -13.023 -4.622 1.00 62.19 109 PRO A C 1
ATOM 850 O O . PRO A 1 109 ? -14.935 -12.910 -4.696 1.00 62.19 109 PRO A O 1
ATOM 853 N N . PRO A 1 110 ? -13.083 -13.215 -3.444 1.00 67.62 110 PRO A N 1
ATOM 854 C CA . PRO A 1 110 ? -13.810 -13.237 -2.184 1.00 67.62 110 PRO A CA 1
ATOM 855 C C . PRO A 1 110 ? -14.546 -11.914 -1.957 1.00 67.62 110 PRO A C 1
ATOM 857 O O . PRO A 1 110 ? -14.093 -10.844 -2.371 1.00 67.62 110 PRO A O 1
ATOM 860 N N . ALA A 1 111 ? -15.692 -11.996 -1.281 1.00 69.00 111 ALA A N 1
ATOM 861 C CA . ALA A 1 111 ? -16.503 -10.828 -0.973 1.00 69.00 111 ALA A CA 1
ATOM 862 C C . ALA A 1 111 ? -15.702 -9.783 -0.164 1.00 69.00 111 ALA A C 1
ATOM 864 O O . ALA A 1 111 ? -14.864 -10.157 0.664 1.00 69.00 111 ALA A O 1
ATOM 865 N N . PRO A 1 112 ? -15.968 -8.478 -0.362 1.00 71.25 112 PRO A N 1
ATOM 866 C CA . PRO A 1 112 ? -15.306 -7.422 0.396 1.00 71.25 112 PRO A CA 1
ATOM 867 C C . PRO A 1 112 ? -15.546 -7.591 1.902 1.00 71.25 112 PRO A C 1
ATOM 869 O O . PRO A 1 112 ? -16.650 -7.932 2.333 1.00 71.25 112 PRO A O 1
ATOM 872 N N . LYS A 1 113 ? -14.520 -7.313 2.716 1.00 77.56 113 LYS A N 1
ATOM 873 C CA . LYS A 1 113 ? -14.592 -7.434 4.185 1.00 77.56 113 LYS A CA 1
ATOM 874 C C . LYS A 1 113 ? -15.551 -6.422 4.811 1.00 77.56 113 LYS A C 1
ATOM 876 O O . LYS A 1 113 ? -16.117 -6.671 5.874 1.00 77.56 113 LYS A O 1
ATOM 881 N N . VAL A 1 114 ? -15.736 -5.279 4.158 1.00 74.75 114 VAL A N 1
ATOM 882 C CA . VAL A 1 114 ? -16.667 -4.228 4.559 1.00 74.75 114 VAL A CA 1
ATOM 883 C C . VAL A 1 114 ? -17.685 -4.022 3.451 1.00 74.75 114 VAL A C 1
ATOM 885 O O . VAL A 1 114 ? -17.324 -3.713 2.317 1.00 74.75 114 VAL A O 1
ATOM 888 N N . LYS A 1 115 ? -18.972 -4.162 3.783 1.00 72.94 115 LYS A N 1
ATOM 889 C CA . LYS A 1 115 ? -20.052 -3.742 2.888 1.00 72.94 115 LYS A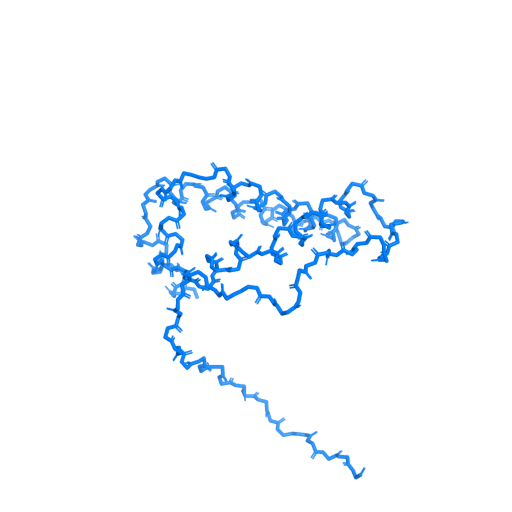 CA 1
ATOM 890 C C . LYS A 1 115 ? -20.030 -2.223 2.797 1.00 72.94 115 LYS A C 1
ATOM 892 O O . LYS A 1 115 ? -20.290 -1.542 3.783 1.00 72.94 115 LYS A O 1
ATOM 897 N N . ILE A 1 116 ? -19.726 -1.713 1.615 1.00 63.94 116 ILE A N 1
ATOM 898 C CA . ILE A 1 116 ? -19.834 -0.292 1.312 1.00 63.94 116 ILE A CA 1
ATOM 899 C C . ILE A 1 116 ? -21.263 -0.105 0.819 1.00 63.94 116 ILE A C 1
ATOM 901 O O . ILE A 1 116 ? -21.650 -0.719 -0.178 1.00 63.94 116 ILE A O 1
ATOM 905 N N . ALA A 1 117 ? -22.080 0.660 1.549 1.00 57.09 117 ALA A N 1
ATOM 906 C CA . ALA A 1 117 ? -23.362 1.103 1.005 1.00 57.09 117 ALA A CA 1
ATOM 907 C C . ALA A 1 117 ? -23.063 1.752 -0.346 1.00 57.09 117 ALA A C 1
ATOM 909 O O . ALA A 1 117 ? -22.091 2.496 -0.430 1.00 57.09 117 ALA A O 1
ATOM 910 N N . SER A 1 118 ? -23.822 1.427 -1.395 1.00 49.22 118 SER A N 1
ATOM 911 C CA . SER A 1 118 ? -23.597 1.949 -2.742 1.00 49.22 118 SER A CA 1
ATOM 912 C C . SER A 1 118 ? -23.595 3.477 -2.707 1.00 49.22 118 SER A C 1
ATOM 914 O O . SER A 1 118 ? -24.637 4.116 -2.834 1.00 49.22 118 SER A O 1
ATOM 916 N N . ARG A 1 119 ? -22.423 4.073 -2.493 1.00 47.69 119 ARG A N 1
ATOM 917 C CA . ARG A 1 119 ? -22.199 5.496 -2.649 1.00 47.69 119 ARG A CA 1
ATOM 918 C C . ARG A 1 119 ? -22.280 5.656 -4.153 1.00 47.69 119 ARG A C 1
ATOM 920 O O . ARG A 1 119 ? -21.407 5.162 -4.867 1.00 47.69 119 ARG A O 1
ATOM 927 N N . ALA A 1 120 ? -23.412 6.172 -4.632 1.00 40.16 120 ALA A N 1
ATOM 928 C CA . ALA A 1 120 ? -23.598 6.491 -6.035 1.00 40.16 120 ALA A CA 1
ATOM 929 C C . ALA A 1 120 ? -22.388 7.330 -6.439 1.00 40.16 120 ALA A C 1
ATOM 931 O O . ALA A 1 120 ? -22.241 8.477 -6.019 1.00 40.16 120 ALA A O 1
ATOM 932 N N . ARG A 1 121 ? -21.452 6.702 -7.151 1.00 43.84 121 ARG A N 1
ATOM 933 C CA . ARG A 1 121 ? -20.312 7.385 -7.731 1.00 43.84 121 ARG A CA 1
ATOM 934 C C . ARG A 1 121 ? -20.914 8.297 -8.788 1.00 43.84 121 ARG A C 1
ATOM 936 O O . ARG A 1 121 ? -21.144 7.853 -9.906 1.00 43.84 121 ARG A O 1
ATOM 943 N N . HIS A 1 122 ? -21.198 9.546 -8.429 1.00 36.38 122 HIS A N 1
ATOM 944 C CA . HIS A 1 122 ? -21.346 10.629 -9.392 1.00 36.38 122 HIS A CA 1
ATOM 945 C C . HIS A 1 122 ? -19.967 10.866 -10.024 1.00 36.38 122 HIS A C 1
ATOM 947 O O . HIS A 1 122 ? -19.288 11.847 -9.751 1.00 36.38 122 HIS A O 1
ATOM 953 N N . TYR A 1 123 ? -19.515 9.917 -10.843 1.00 39.28 123 TYR A N 1
ATOM 954 C CA . TYR A 1 123 ? -18.671 10.261 -11.970 1.00 39.28 123 TYR A CA 1
ATOM 955 C C . TYR A 1 123 ? -19.635 10.853 -12.993 1.00 39.28 123 TYR A C 1
ATOM 957 O O . TYR A 1 123 ? -20.259 10.120 -13.758 1.00 39.28 123 TYR A O 1
ATOM 965 N N . GLU A 1 124 ? -19.814 12.174 -12.963 1.00 33.91 124 GLU A N 1
ATOM 966 C CA . GLU A 1 124 ? -20.299 12.893 -14.138 1.00 33.91 124 GLU A CA 1
ATOM 967 C C . GLU A 1 124 ? -19.244 12.705 -15.226 1.00 33.91 124 GLU A C 1
ATOM 969 O O . GLU A 1 124 ? -18.257 13.432 -15.333 1.00 33.91 124 GLU A O 1
ATOM 974 N N . PHE A 1 125 ? -19.411 11.633 -15.992 1.00 33.47 125 PHE A N 1
ATOM 975 C CA . PHE A 1 125 ? -18.734 11.458 -17.256 1.00 33.47 125 PHE A CA 1
ATOM 976 C C . PHE A 1 125 ? -19.329 12.505 -18.201 1.00 33.47 125 PHE A C 1
ATOM 978 O O . PHE A 1 125 ? -20.298 12.236 -18.904 1.00 33.47 125 PHE A O 1
ATOM 985 N N . ASN A 1 126 ? -18.766 13.716 -18.200 1.00 38.72 126 ASN A N 1
ATOM 986 C CA . ASN A 1 126 ? -18.954 14.677 -19.286 1.00 38.72 126 ASN A CA 1
ATOM 987 C C . ASN A 1 126 ? -18.175 14.174 -20.510 1.00 38.72 126 ASN A C 1
ATOM 989 O O . ASN A 1 126 ? -17.157 14.734 -20.904 1.00 38.72 126 ASN A O 1
ATOM 993 N N . GLY A 1 127 ? -18.623 13.045 -21.054 1.00 33.78 127 GLY A N 1
ATOM 994 C CA . GLY A 1 127 ? -18.222 12.547 -22.355 1.00 33.78 127 GLY A CA 1
ATOM 995 C C . GLY A 1 127 ? -19.318 12.899 -23.338 1.00 33.78 127 GLY A C 1
ATOM 996 O O . GLY A 1 127 ? -20.320 12.191 -23.433 1.00 33.78 127 GLY A O 1
ATOM 997 N N . GLU A 1 128 ? -19.136 14.010 -24.041 1.00 34.91 128 GLU A N 1
ATOM 998 C CA . GLU A 1 128 ? -19.900 14.304 -25.242 1.00 34.91 128 GLU A CA 1
ATOM 999 C C . GLU A 1 128 ? -19.761 13.131 -26.230 1.00 34.91 128 GLU A C 1
ATOM 1001 O O . GLU A 1 128 ? -18.669 12.765 -26.657 1.00 34.91 128 GLU A O 1
ATOM 1006 N N . LEU A 1 129 ? -20.911 12.507 -26.484 1.00 40.62 129 LEU A N 1
ATOM 1007 C CA . LEU A 1 129 ? -21.367 11.793 -27.678 1.00 40.62 129 LEU A CA 1
ATOM 1008 C C . LEU A 1 129 ? -20.333 11.415 -28.751 1.00 40.62 129 LEU A C 1
ATOM 1010 O O . LEU A 1 129 ? -19.762 12.262 -29.432 1.00 40.62 129 LEU A O 1
ATOM 1014 N N . GLY A 1 130 ? -20.287 10.114 -29.049 1.00 32.72 130 GLY A N 1
ATOM 1015 C CA . GLY A 1 130 ? -19.688 9.623 -30.286 1.00 32.72 130 GLY A CA 1
ATOM 1016 C C . GLY A 1 130 ? -19.819 8.121 -30.528 1.00 32.72 130 GLY A C 1
ATOM 1017 O O . GLY A 1 130 ? -18.843 7.500 -30.925 1.00 32.72 130 GLY A O 1
ATOM 1018 N N . THR A 1 131 ? -20.982 7.506 -30.293 1.00 36.06 131 THR A N 1
ATOM 1019 C CA . THR A 1 131 ? -21.257 6.145 -30.791 1.00 36.06 131 THR A CA 1
ATOM 1020 C C . THR A 1 131 ? -22.070 6.221 -32.077 1.00 36.06 131 THR A C 1
ATOM 1022 O O . THR A 1 131 ? -23.295 6.236 -32.034 1.00 36.06 131 THR A O 1
ATOM 1025 N N . ASN A 1 132 ? -21.367 6.254 -33.206 1.00 35.78 132 ASN A N 1
ATOM 1026 C CA . ASN A 1 132 ? -21.863 5.760 -34.485 1.00 35.78 132 ASN A CA 1
ATOM 1027 C C . ASN A 1 132 ? -20.858 4.721 -34.970 1.00 35.78 132 ASN A C 1
ATOM 1029 O O . ASN A 1 132 ? -19.765 5.092 -35.387 1.00 35.78 132 ASN A O 1
ATOM 1033 N N . PHE A 1 133 ? -21.235 3.451 -34.913 1.00 38.88 133 PHE A N 1
ATOM 1034 C CA . PHE A 1 133 ? -20.751 2.452 -35.855 1.00 38.88 133 PHE A CA 1
ATOM 1035 C C . PHE A 1 133 ? -21.939 1.549 -36.183 1.00 38.88 133 PHE A C 1
ATOM 1037 O O . PHE A 1 133 ? -22.535 0.965 -35.274 1.00 38.88 133 PHE A O 1
ATOM 1044 N N . ASP A 1 134 ? -22.294 1.579 -37.468 1.00 37.56 134 ASP A N 1
ATOM 1045 C CA . ASP A 1 134 ? -23.252 0.710 -38.156 1.00 37.56 134 ASP A CA 1
ATOM 1046 C C . ASP A 1 134 ? -22.918 -0.784 -38.001 1.00 37.56 134 ASP A C 1
ATOM 1048 O O . ASP A 1 134 ? -21.713 -1.121 -37.884 1.00 37.56 134 ASP A O 1
#

pLDDT: mean 72.97, std 17.53, range [32.72, 92.31]

Foldseek 3Di:
DVLVVVLLVQADPVLNVVVVVLVVLVVVLCPDDPLCNLLSVLQSLLVVLVCVVPDDPSNLVSCCVSPVVVSQCSPWLNSVLSSVLSVCCNVVDPPDDVVVSDSPADPPTDDGPDDDDCPPPPPPPPPPDDDDDD

Organism: Heligmosomoides polygyrus (NCBI:txid6339)